Protein AF-A0A349B1B4-F1 (afdb_monomer)

Nearest PDB structures (foldseek):
  1zx9-assembly1_A-2  TM=7.210E-01  e=9.178E-01  Pseudomonas aeruginosa
  4k7z-assembly1_A-2  TM=6.954E-01  e=1.401E+00  Pseudomonas aeruginosa
  2y4y-assembly1_C-2  TM=3.069E-01  e=3.686E+00  Pseudomonas aeruginosa PAO1
  2yq2-assembly1_B  TM=2.414E-01  e=9.696E+00  Bovine viral diarrhea virus 1

Secondary structure (DSSP, 8-state):
-EE-BTBEEEEEETTEEEEEEEESSSSSSPPTTS-SSEE-EEEEEEETTEEEEEETTS-EEEEEE-S--SPP----

Foldseek 3Di:
DAAFAQFDAWDDDPLFIWGDDGAPPVRRGHDPPADPRHFAFDWADPDPFWIWTAGPSGDIDITGTDPDRDDDDDPD

Radius of gyration: 11.56 Å; Cα contacts (8 Å, |Δi|>4): 163; chains: 1; bounding box: 31×17×27 Å

Structure (mmCIF, N/CA/C/O backbone):
data_AF-A0A349B1B4-F1
#
_entry.id   AF-A0A349B1B4-F1
#
loop_
_atom_site.group_PDB
_atom_site.id
_atom_site.type_symbol
_atom_site.label_atom_id
_atom_site.label_alt_id
_atom_site.label_comp_id
_atom_site.label_asym_id
_atom_site.label_entity_id
_atom_site.label_seq_id
_atom_site.pdbx_PDB_ins_code
_atom_site.Cartn_x
_atom_site.Cartn_y
_atom_site.Cartn_z
_atom_site.occupancy
_atom_site.B_iso_or_equiv
_atom_site.auth_seq_id
_atom_site.auth_comp_id
_atom_site.auth_asym_id
_atom_site.auth_atom_id
_atom_site.pdbx_PDB_model_num
ATOM 1 N N . MET A 1 1 ? 0.144 -9.187 3.010 1.00 88.19 1 MET A N 1
ATOM 2 C CA . MET A 1 1 ? 1.348 -9.034 2.166 1.00 88.19 1 MET A CA 1
ATOM 3 C C . MET A 1 1 ? 1.044 -8.043 1.064 1.00 88.19 1 MET A C 1
ATOM 5 O O . MET A 1 1 ? -0.032 -8.137 0.482 1.00 88.19 1 MET A O 1
ATOM 9 N N . LEU A 1 2 ? 1.976 -7.139 0.786 1.00 93.00 2 LEU A N 1
ATOM 10 C CA . LEU A 1 2 ? 1.897 -6.147 -0.284 1.00 93.00 2 LEU A CA 1
ATOM 11 C C . LEU A 1 2 ? 2.986 -6.423 -1.325 1.00 93.00 2 LEU A C 1
ATOM 13 O O . LEU A 1 2 ? 4.073 -6.857 -0.960 1.00 93.00 2 LEU A O 1
ATOM 17 N N . TYR A 1 3 ? 2.704 -6.197 -2.609 1.00 91.12 3 TYR A N 1
ATOM 18 C CA . TYR A 1 3 ? 3.708 -6.315 -3.669 1.00 91.12 3 TYR A CA 1
ATOM 19 C C . TYR A 1 3 ? 4.547 -5.038 -3.748 1.00 91.12 3 TYR A C 1
ATOM 21 O O . TYR A 1 3 ? 3.996 -3.943 -3.829 1.00 91.12 3 TYR A O 1
ATOM 29 N N . THR A 1 4 ? 5.869 -5.186 -3.712 1.00 93.19 4 THR A N 1
ATOM 30 C CA . THR A 1 4 ? 6.816 -4.072 -3.543 1.00 93.19 4 THR A CA 1
ATOM 31 C C . THR A 1 4 ? 7.963 -4.084 -4.551 1.00 93.19 4 THR A C 1
ATOM 33 O O . THR A 1 4 ? 8.738 -3.134 -4.582 1.00 93.19 4 THR A O 1
ATOM 36 N N . HIS A 1 5 ? 8.080 -5.129 -5.381 1.00 86.62 5 HIS A N 1
ATOM 37 C CA . HIS A 1 5 ? 9.211 -5.378 -6.289 1.00 86.62 5 HIS A CA 1
ATOM 38 C C . HIS A 1 5 ? 9.684 -4.151 -7.075 1.00 86.62 5 HIS A C 1
ATOM 40 O O . HIS A 1 5 ? 10.886 -3.933 -7.175 1.00 86.62 5 HIS A O 1
ATOM 46 N N . CYS A 1 6 ? 8.754 -3.347 -7.598 1.00 87.50 6 CYS A N 1
A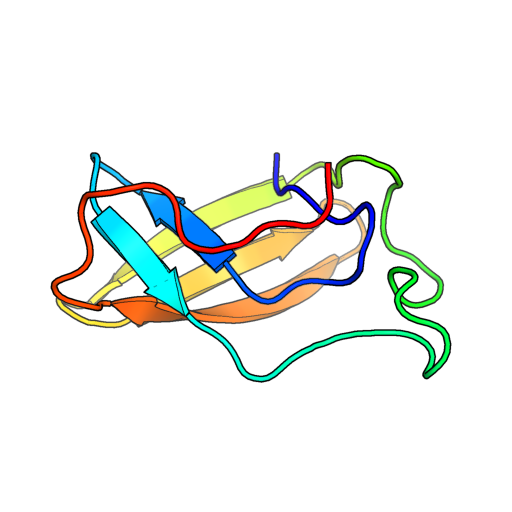TOM 47 C CA . CYS A 1 6 ? 9.086 -2.161 -8.382 1.00 87.50 6 CYS A CA 1
ATOM 48 C C . CYS A 1 6 ? 8.627 -0.863 -7.730 1.00 87.50 6 CYS A C 1
ATOM 50 O O . CYS A 1 6 ? 8.123 0.028 -8.412 1.00 87.50 6 CYS A O 1
ATOM 52 N N . GLY A 1 7 ? 8.739 -0.794 -6.408 1.00 90.44 7 GLY A N 1
ATOM 53 C CA . GLY A 1 7 ? 8.087 0.228 -5.608 1.00 90.44 7 GLY A CA 1
ATOM 54 C C . GLY A 1 7 ? 6.609 -0.085 -5.382 1.00 90.44 7 GLY A C 1
ATOM 55 O O . GLY A 1 7 ? 6.039 -1.022 -5.947 1.00 90.44 7 GLY A O 1
ATOM 56 N N . ILE A 1 8 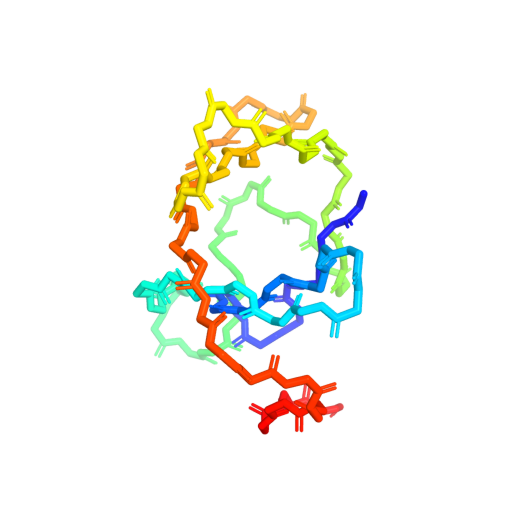? 5.992 0.722 -4.531 1.0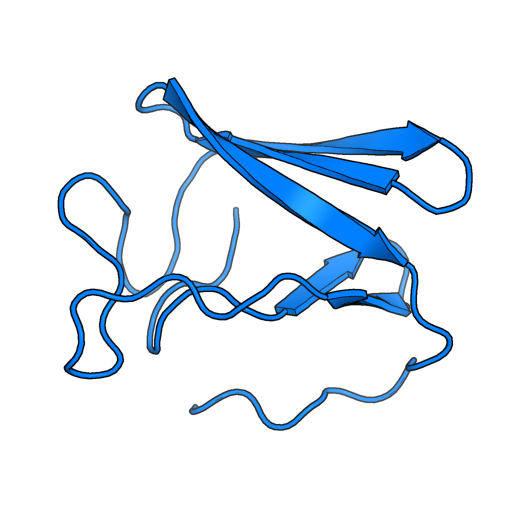0 94.19 8 ILE A N 1
ATOM 57 C CA . ILE A 1 8 ? 4.609 0.565 -4.100 1.00 94.19 8 ILE A CA 1
ATOM 58 C C . ILE A 1 8 ? 3.761 1.601 -4.825 1.00 94.19 8 ILE A C 1
ATOM 60 O O . ILE A 1 8 ? 4.078 2.787 -4.816 1.00 94.19 8 ILE A O 1
ATOM 64 N N . GLU A 1 9 ? 2.697 1.147 -5.475 1.00 95.00 9 GLU A N 1
ATOM 65 C CA . GLU A 1 9 ? 1.768 2.028 -6.196 1.00 95.00 9 GLU A CA 1
ATOM 66 C C . GLU A 1 9 ? 0.352 1.444 -6.228 1.00 95.00 9 GLU A C 1
ATOM 68 O O . GLU A 1 9 ? -0.632 2.172 -6.129 1.00 95.00 9 GLU A O 1
ATOM 73 N N . TRP A 1 10 ? 0.245 0.115 -6.306 1.00 94.81 10 TRP A N 1
ATOM 74 C CA . TRP A 1 10 ? -1.023 -0.580 -6.485 1.00 94.81 10 TRP A CA 1
ATOM 75 C C . TRP A 1 10 ? -1.207 -1.702 -5.466 1.00 94.81 10 TRP A C 1
ATOM 77 O O . TRP A 1 10 ? -0.303 -2.511 -5.253 1.00 94.81 10 TRP A O 1
ATOM 87 N N . ALA A 1 11 ? -2.402 -1.791 -4.885 1.00 95.19 11 ALA A N 1
ATOM 88 C CA . ALA A 1 11 ? -2.803 -2.876 -3.997 1.00 95.19 11 ALA A CA 1
ATOM 89 C C . ALA A 1 11 ? -4.157 -3.463 -4.437 1.00 95.19 11 ALA A C 1
ATOM 91 O O . ALA A 1 11 ? -5.134 -2.718 -4.540 1.00 95.19 11 ALA A O 1
ATOM 92 N N . PRO A 1 12 ? -4.259 -4.778 -4.699 1.00 94.31 12 PRO A N 1
ATOM 93 C CA . PRO A 1 12 ? -5.540 -5.405 -4.987 1.00 94.31 12 PRO A CA 1
ATOM 94 C C . PRO A 1 12 ? -6.300 -5.670 -3.678 1.00 94.31 12 PRO A C 1
ATOM 96 O O . PRO A 1 12 ? -5.824 -6.409 -2.817 1.00 94.31 12 PRO A O 1
ATOM 99 N N . ILE A 1 13 ? -7.498 -5.101 -3.542 1.00 94.06 13 ILE A N 1
ATOM 100 C CA . ILE A 1 13 ? -8.423 -5.347 -2.427 1.00 94.06 13 ILE A CA 1
ATOM 101 C C . ILE A 1 13 ? -9.790 -5.685 -3.021 1.00 94.06 13 ILE A C 1
ATOM 103 O O . ILE A 1 13 ? -10.356 -4.890 -3.771 1.00 94.06 13 ILE A O 1
ATOM 107 N N . ASP A 1 14 ? -10.313 -6.872 -2.706 1.00 91.88 14 ASP A N 1
ATOM 108 C CA . ASP A 1 14 ? -11.635 -7.347 -3.144 1.00 91.88 14 ASP A CA 1
ATOM 109 C C . ASP A 1 14 ? -11.897 -7.205 -4.659 1.00 91.88 14 ASP A C 1
ATOM 111 O O . ASP A 1 14 ? -12.993 -6.866 -5.102 1.00 91.88 14 ASP A O 1
ATOM 115 N N . GLY A 1 15 ? -10.870 -7.465 -5.476 1.00 92.31 15 GLY A N 1
ATOM 116 C CA . GLY A 1 15 ? -10.958 -7.406 -6.942 1.00 92.31 15 GLY A CA 1
ATOM 117 C C . GLY A 1 15 ? -10.916 -5.993 -7.536 1.00 92.31 15 GLY A C 1
ATOM 118 O O . GLY A 1 15 ? -11.061 -5.839 -8.746 1.00 92.31 15 GLY A O 1
ATOM 119 N N . VAL A 1 16 ? -10.697 -4.975 -6.705 1.00 95.19 16 VAL A N 1
ATOM 120 C CA . VAL A 1 16 ? -10.457 -3.589 -7.113 1.00 95.19 16 VAL A CA 1
ATOM 121 C C . VAL A 1 16 ? -9.000 -3.245 -6.840 1.00 95.19 16 VAL A C 1
ATOM 123 O O . VAL A 1 16 ? -8.437 -3.644 -5.821 1.00 95.19 16 VAL A O 1
ATOM 126 N N . TRP A 1 17 ? -8.382 -2.489 -7.738 1.00 95.38 17 TRP A N 1
ATOM 127 C CA . TRP A 1 17 ? -7.039 -1.965 -7.547 1.00 95.38 17 TRP A CA 1
ATOM 128 C C . TRP A 1 17 ? -7.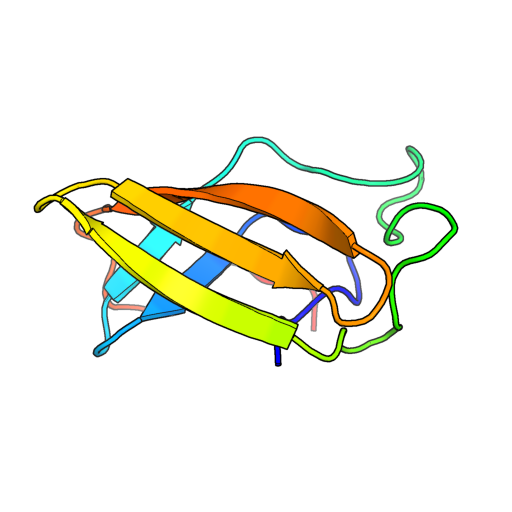089 -0.607 -6.874 1.00 95.38 17 TRP A C 1
ATOM 130 O O . TRP A 1 17 ? -7.768 0.313 -7.324 1.00 95.38 17 TRP A O 1
ATOM 140 N N . TRP A 1 18 ? -6.374 -0.491 -5.769 1.00 96.56 18 TRP A N 1
ATOM 141 C CA . TRP A 1 18 ? -6.266 0.728 -4.991 1.00 96.56 18 TRP A CA 1
ATOM 142 C C . TRP A 1 18 ? -4.909 1.359 -5.251 1.00 96.56 18 TRP A C 1
ATOM 144 O O . TRP A 1 18 ? -3.921 0.645 -5.421 1.00 96.56 18 TRP A O 1
ATOM 154 N N . HIS A 1 19 ? -4.883 2.685 -5.316 1.00 96.50 19 HIS A N 1
ATOM 155 C CA . HIS A 1 19 ? -3.742 3.460 -5.785 1.00 96.50 19 HIS A CA 1
ATOM 156 C C . HIS A 1 19 ? -3.146 4.317 -4.678 1.00 96.50 19 HIS A C 1
ATOM 158 O O . HIS A 1 19 ? -3.874 4.880 -3.864 1.00 96.50 19 HIS A O 1
ATOM 164 N N . THR A 1 20 ? -1.830 4.448 -4.688 1.00 96.19 20 THR A N 1
ATOM 165 C CA . THR A 1 20 ? -1.088 5.465 -3.945 1.00 96.19 20 THR A CA 1
ATOM 166 C C . THR A 1 20 ? -0.117 6.149 -4.895 1.00 96.19 20 THR A C 1
ATOM 168 O O . THR A 1 20 ? 0.295 5.560 -5.895 1.00 96.19 20 THR A O 1
ATOM 171 N N . ASP A 1 21 ? 0.316 7.361 -4.552 1.00 94.12 21 ASP A N 1
ATOM 172 C CA . ASP A 1 21 ? 1.518 7.923 -5.162 1.00 94.12 21 ASP A CA 1
ATOM 173 C C . ASP A 1 21 ? 2.680 6.933 -5.025 1.00 94.12 21 ASP A C 1
ATOM 175 O O . ASP A 1 21 ? 2.820 6.267 -3.994 1.00 94.12 21 ASP A O 1
ATOM 179 N N . ARG A 1 22 ? 3.502 6.837 -6.076 1.00 91.25 22 ARG A N 1
ATOM 180 C CA . ARG A 1 22 ? 4.638 5.913 -6.126 1.00 91.25 22 ARG A CA 1
ATOM 181 C C . ARG A 1 22 ? 5.539 6.115 -4.906 1.00 91.25 22 ARG A C 1
ATOM 183 O O . ARG A 1 22 ? 6.084 7.199 -4.705 1.00 91.25 22 ARG A O 1
ATOM 190 N N . VAL A 1 23 ? 5.766 5.033 -4.168 1.00 93.69 23 VAL A N 1
ATOM 191 C CA . VAL A 1 23 ? 6.752 4.956 -3.086 1.00 93.69 23 VAL A CA 1
ATOM 192 C C . VAL A 1 23 ? 7.903 4.058 -3.535 1.00 93.69 23 VAL A C 1
ATOM 194 O O . VAL A 1 23 ? 7.735 2.844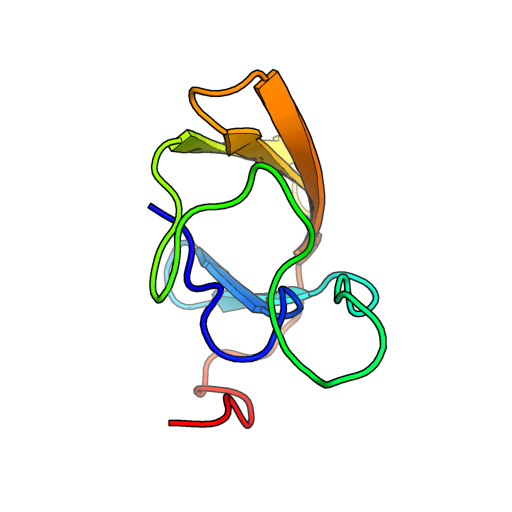 -3.671 1.00 93.69 23 VAL A O 1
ATOM 197 N N . ASP A 1 24 ? 9.068 4.652 -3.785 1.00 94.31 24 ASP A N 1
ATOM 198 C CA . ASP A 1 24 ? 10.290 3.956 -4.193 1.00 94.31 24 ASP A CA 1
ATOM 199 C C . ASP A 1 24 ? 11.564 4.672 -3.698 1.00 94.31 24 ASP A C 1
ATOM 201 O O . ASP A 1 24 ? 11.511 5.730 -3.067 1.00 94.31 24 ASP A O 1
ATOM 205 N N . ASP A 1 25 ? 12.721 4.061 -3.947 1.00 92.62 25 ASP A N 1
ATOM 206 C CA . ASP A 1 25 ? 14.054 4.607 -3.662 1.00 92.62 25 ASP A CA 1
ATOM 207 C C . ASP A 1 25 ? 14.614 5.505 -4.791 1.00 92.62 25 ASP A C 1
ATOM 209 O O . ASP A 1 25 ? 15.805 5.829 -4.804 1.00 92.62 25 ASP A O 1
ATOM 213 N N . GLY A 1 26 ? 13.782 5.881 -5.768 1.00 91.44 26 GLY A N 1
ATOM 214 C CA . GLY A 1 26 ? 14.179 6.591 -6.984 1.00 91.44 26 GLY A CA 1
ATOM 215 C C . GLY A 1 26 ? 14.739 5.708 -8.107 1.00 91.44 26 GLY A C 1
ATOM 216 O O . GLY A 1 26 ? 15.011 6.223 -9.192 1.00 91.44 26 GLY A O 1
ATOM 217 N N . ASN A 1 27 ? 14.894 4.396 -7.896 1.00 88.88 27 ASN A N 1
ATOM 218 C CA . ASN A 1 27 ? 15.352 3.432 -8.906 1.00 88.88 27 ASN A CA 1
ATOM 219 C C . ASN A 1 27 ? 14.306 2.349 -9.201 1.00 88.88 27 ASN A C 1
ATOM 221 O O . ASN A 1 27 ? 14.660 1.274 -9.687 1.00 88.88 27 ASN A O 1
ATOM 225 N N . ALA A 1 28 ?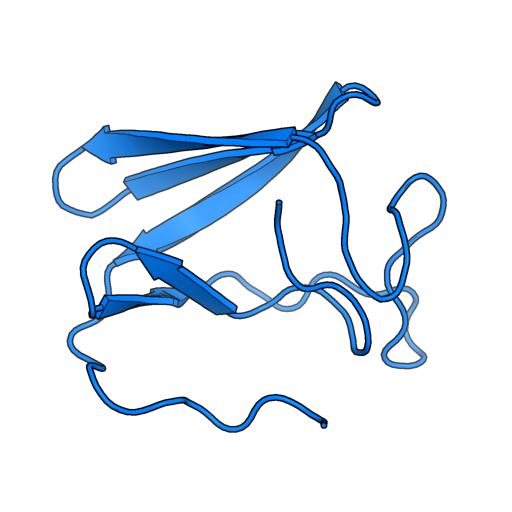 13.031 2.624 -8.906 1.00 87.81 28 ALA A N 1
ATOM 226 C CA . ALA A 1 28 ? 11.951 1.646 -8.965 1.00 87.81 28 ALA A CA 1
ATOM 227 C C . ALA A 1 28 ? 12.233 0.396 -8.110 1.00 87.81 28 ALA A C 1
ATOM 229 O O . ALA A 1 28 ? 11.888 -0.708 -8.514 1.00 87.81 28 ALA A O 1
ATOM 230 N N . ASN A 1 29 ? 12.842 0.563 -6.931 1.00 90.12 29 ASN A N 1
ATOM 231 C CA . ASN A 1 29 ? 12.893 -0.455 -5.881 1.00 90.12 29 ASN A CA 1
ATOM 232 C C . ASN A 1 29 ? 12.142 0.057 -4.649 1.00 90.12 29 ASN A C 1
ATOM 234 O O . ASN A 1 29 ? 12.016 1.271 -4.465 1.00 90.12 29 ASN A O 1
ATOM 238 N N . PRO A 1 30 ? 11.639 -0.830 -3.780 1.00 91.19 30 PRO A N 1
ATOM 239 C CA . PRO A 1 30 ? 11.038 -0.364 -2.546 1.00 91.19 30 PRO A CA 1
ATOM 240 C C . PRO A 1 30 ? 12.101 0.307 -1.653 1.00 91.19 30 PRO A C 1
ATOM 242 O O . PRO A 1 30 ? 13.267 -0.101 -1.689 1.00 91.19 30 PRO A O 1
ATOM 245 N N . PRO A 1 31 ? 11.733 1.327 -0.852 1.00 92.94 31 PRO A N 1
ATOM 246 C CA . PRO A 1 31 ? 12.673 1.982 0.055 1.00 92.94 31 PRO A CA 1
ATOM 247 C C . PRO A 1 31 ? 13.265 1.026 1.101 1.00 92.94 31 PRO A C 1
ATOM 249 O O . PRO A 1 31 ? 12.749 -0.066 1.346 1.00 92.94 31 PRO A O 1
ATOM 252 N N . GLU A 1 32 ? 14.318 1.468 1.792 1.00 92.31 32 GLU A N 1
ATOM 253 C CA . GLU A 1 32 ? 14.873 0.731 2.932 1.00 92.31 32 GLU A CA 1
ATOM 254 C C . GLU A 1 32 ? 13.794 0.439 3.994 1.00 92.31 32 GLU A C 1
ATOM 256 O O . GLU A 1 32 ? 12.965 1.292 4.312 1.00 92.31 32 GLU A O 1
ATOM 261 N N . GLY A 1 33 ? 13.811 -0.778 4.545 1.00 90.56 33 GLY A N 1
ATOM 262 C CA . GLY A 1 33 ? 12.868 -1.232 5.576 1.00 90.56 33 GLY A CA 1
ATOM 263 C C . GLY A 1 33 ? 11.644 -1.985 5.046 1.00 90.56 33 GLY A C 1
ATOM 264 O O . GLY A 1 33 ? 10.969 -2.649 5.831 1.00 90.56 33 GLY A O 1
ATOM 265 N N . TRP A 1 34 ? 11.400 -1.945 3.735 1.00 94.19 34 TRP A N 1
ATOM 266 C CA . TRP A 1 34 ? 10.385 -2.757 3.064 1.00 94.19 34 TRP A CA 1
ATOM 267 C C . TRP A 1 34 ? 10.940 -4.121 2.642 1.00 94.19 34 TRP A C 1
ATOM 269 O O . TRP A 1 34 ? 12.093 -4.246 2.222 1.00 94.19 34 TRP A O 1
ATOM 279 N N . GLY A 1 35 ? 10.102 -5.154 2.686 1.00 92.50 35 GLY A N 1
ATOM 280 C CA . GLY A 1 35 ? 10.384 -6.428 2.032 1.00 92.50 35 GLY A CA 1
ATOM 281 C C . GLY A 1 35 ? 10.431 -6.308 0.502 1.00 92.50 35 GLY A C 1
ATOM 282 O O . GLY A 1 35 ? 9.860 -5.391 -0.086 1.00 92.50 35 GLY A O 1
ATOM 283 N N . THR A 1 36 ? 11.106 -7.254 -0.159 1.00 89.56 36 THR A N 1
ATOM 284 C CA . THR A 1 36 ? 11.163 -7.379 -1.626 1.00 89.56 36 THR A CA 1
ATOM 285 C C . THR A 1 36 ? 11.211 -8.861 -2.030 1.00 89.56 36 THR A C 1
ATOM 287 O O . THR A 1 36 ? 11.944 -9.630 -1.400 1.00 89.56 36 THR A O 1
ATOM 290 N N . PRO A 1 37 ? 10.422 -9.327 -3.022 1.00 92.56 37 PRO A N 1
ATOM 291 C CA . PRO A 1 37 ? 9.472 -8.576 -3.858 1.00 92.56 37 PRO A CA 1
ATOM 292 C C . PRO A 1 37 ? 8.109 -8.316 -3.191 1.00 92.56 37 PRO A C 1
ATOM 294 O O . PRO A 1 37 ? 7.218 -7.738 -3.816 1.00 92.56 37 PRO A O 1
ATOM 297 N N . PHE A 1 38 ? 7.937 -8.766 -1.947 1.00 93.50 38 PHE A N 1
ATOM 298 C CA . PHE A 1 38 ? 6.746 -8.533 -1.142 1.00 93.50 38 PHE A CA 1
ATOM 299 C C . PHE A 1 38 ? 7.137 -8.064 0.252 1.00 93.50 38 PHE A C 1
ATOM 301 O O . PHE A 1 38 ? 8.152 -8.504 0.795 1.00 93.50 38 PHE A O 1
ATOM 308 N N . ASP A 1 39 ? 6.278 -7.250 0.847 1.00 96.06 39 ASP A N 1
ATOM 309 C CA . ASP A 1 39 ? 6.349 -6.863 2.248 1.00 96.06 39 ASP A CA 1
ATOM 310 C C . ASP A 1 39 ? 5.248 -7.559 3.064 1.00 96.06 39 ASP A C 1
ATOM 312 O O . ASP A 1 39 ? 4.142 -7.818 2.566 1.00 96.06 39 ASP A O 1
ATOM 316 N N . ALA A 1 40 ? 5.570 -7.916 4.307 1.00 96.38 40 ALA A N 1
ATOM 317 C CA . ALA A 1 40 ? 4.646 -8.551 5.239 1.00 96.38 40 ALA A CA 1
ATOM 318 C C . ALA A 1 40 ? 3.987 -7.494 6.133 1.00 96.38 40 ALA A C 1
ATOM 320 O O . ALA A 1 40 ? 4.644 -6.578 6.617 1.00 96.38 40 ALA A O 1
ATOM 321 N N . GLY A 1 41 ? 2.675 -7.618 6.315 1.00 95.44 41 GLY A N 1
ATOM 322 C CA . GLY A 1 41 ? 1.869 -6.615 6.992 1.00 95.44 41 GLY A CA 1
ATOM 323 C C . GLY A 1 41 ? 0.381 -6.788 6.720 1.00 95.44 41 GLY A C 1
ATOM 324 O O . GLY A 1 41 ? -0.049 -7.722 6.019 1.00 95.44 41 GLY A O 1
ATOM 325 N N . THR A 1 42 ? -0.398 -5.858 7.263 1.00 96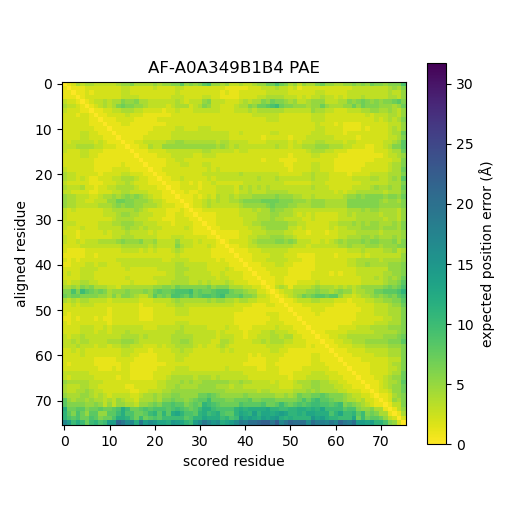.12 42 THR A N 1
ATOM 326 C CA . THR A 1 42 ? -1.863 -5.846 7.223 1.00 96.12 42 THR A CA 1
ATOM 327 C C . THR A 1 42 ? -2.363 -4.715 6.338 1.00 96.12 42 THR A C 1
ATOM 329 O O . THR A 1 42 ? -1.887 -3.594 6.439 1.00 96.12 42 THR A O 1
ATOM 332 N N . LEU A 1 43 ? -3.346 -5.009 5.488 1.00 95.12 43 LEU A N 1
ATOM 333 C CA . LEU A 1 43 ? -4.052 -4.020 4.678 1.00 95.12 43 LEU A CA 1
ATOM 334 C C . LEU A 1 43 ? -5.491 -3.931 5.184 1.00 95.12 43 LEU A C 1
ATOM 336 O O . LEU A 1 43 ? -6.208 -4.932 5.153 1.00 95.12 43 LEU A O 1
ATOM 340 N N . ALA A 1 44 ? -5.893 -2.763 5.678 1.00 95.69 44 ALA A N 1
ATOM 341 C CA . ALA A 1 44 ? -7.204 -2.536 6.273 1.00 95.69 44 ALA A CA 1
ATOM 342 C C . ALA A 1 44 ? -7.955 -1.426 5.531 1.00 95.69 44 ALA A C 1
ATOM 344 O O . ALA A 1 44 ? -7.416 -0.346 5.310 1.00 95.69 44 ALA A O 1
ATOM 345 N N . VAL A 1 45 ? -9.212 -1.683 5.166 1.00 96.31 45 VAL A N 1
ATOM 346 C CA . VAL A 1 45 ? -10.114 -0.670 4.603 1.00 96.31 45 VAL A CA 1
ATOM 347 C C . VAL A 1 45 ? -10.753 0.092 5.761 1.00 96.31 45 VAL A C 1
ATOM 349 O O . VAL A 1 45 ? -11.482 -0.495 6.558 1.00 96.31 45 VAL A O 1
ATOM 352 N N . GLU A 1 46 ? -10.466 1.387 5.873 1.00 92.75 46 GLU A N 1
ATOM 353 C CA . GLU A 1 46 ? -10.981 2.232 6.960 1.00 92.75 46 GLU A CA 1
ATOM 354 C C . GLU A 1 46 ? -12.254 2.995 6.573 1.00 92.75 46 GLU A C 1
ATOM 356 O O . GLU A 1 46 ? -13.060 3.340 7.437 1.00 92.75 46 GLU A O 1
ATOM 361 N N . ALA A 1 47 ? -12.428 3.273 5.281 1.00 90.88 47 ALA A N 1
ATOM 362 C CA . ALA A 1 47 ? -13.576 3.974 4.716 1.00 90.88 47 ALA A CA 1
ATOM 363 C C . ALA A 1 47 ? -13.844 3.486 3.285 1.00 90.88 47 ALA A C 1
ATOM 365 O O . ALA A 1 47 ? -13.030 2.766 2.708 1.00 90.88 47 ALA A O 1
ATOM 366 N N . ASP A 1 48 ? -14.957 3.922 2.690 1.00 90.56 48 ASP A N 1
ATOM 367 C CA . ASP A 1 48 ? -15.381 3.491 1.348 1.00 90.56 48 ASP A CA 1
ATOM 368 C C . ASP A 1 48 ? -14.312 3.712 0.262 1.00 90.56 48 ASP A C 1
ATOM 370 O O . ASP A 1 48 ? -14.269 2.970 -0.720 1.00 90.56 48 ASP A O 1
ATOM 374 N N . ASP A 1 49 ? -13.441 4.711 0.427 1.00 95.50 49 ASP A N 1
ATOM 375 C CA . ASP A 1 49 ? -12.408 5.077 -0.539 1.00 95.50 49 ASP A CA 1
ATOM 376 C C . ASP A 1 49 ? -10.982 5.109 0.027 1.00 95.50 49 ASP A C 1
ATOM 378 O O . ASP A 1 49 ? -10.070 5.545 -0.684 1.00 95.50 49 ASP A O 1
ATOM 382 N N . ARG A 1 50 ? -10.775 4.647 1.269 1.00 97.31 50 ARG A N 1
ATOM 383 C CA . ARG A 1 50 ? -9.473 4.699 1.950 1.00 97.31 50 ARG A CA 1
ATOM 384 C C . ARG A 1 50 ? -9.084 3.386 2.623 1.00 97.31 50 ARG A C 1
ATOM 386 O O . ARG A 1 50 ? -9.839 2.843 3.431 1.00 97.31 50 ARG A O 1
ATOM 393 N N . ALA A 1 51 ? -7.883 2.913 2.311 1.00 97.69 51 ALA A N 1
ATOM 394 C CA . ALA A 1 51 ? -7.273 1.748 2.933 1.00 97.69 51 ALA A CA 1
ATOM 395 C C . ALA A 1 51 ? -5.858 2.081 3.401 1.00 97.69 51 ALA A C 1
ATOM 397 O O . ALA A 1 51 ? -5.140 2.802 2.719 1.00 97.69 51 ALA A O 1
ATOM 398 N N . THR A 1 52 ? -5.447 1.529 4.534 1.00 97.50 52 THR A N 1
ATOM 399 C CA . THR A 1 52 ? -4.101 1.708 5.083 1.00 97.50 52 THR A CA 1
ATOM 400 C C . THR A 1 52 ? -3.403 0.361 5.120 1.00 97.50 52 THR A C 1
ATOM 402 O O . THR A 1 52 ? -3.941 -0.624 5.631 1.00 97.50 52 THR A O 1
ATOM 405 N N . TYR A 1 53 ? -2.204 0.315 4.553 1.00 97.19 53 TYR A N 1
ATOM 406 C CA . TYR A 1 53 ? -1.260 -0.765 4.766 1.00 97.19 53 TYR A CA 1
ATOM 407 C C . TYR A 1 53 ? -0.355 -0.425 5.944 1.00 97.19 53 TYR A C 1
ATOM 409 O O . TYR A 1 53 ? 0.230 0.654 5.955 1.00 97.19 53 TYR A O 1
ATOM 417 N N . THR A 1 54 ? -0.183 -1.366 6.866 1.00 97.06 54 THR A N 1
ATOM 418 C CA . THR A 1 54 ? 0.794 -1.297 7.955 1.00 97.06 54 THR A CA 1
ATOM 419 C C . THR A 1 54 ? 1.711 -2.514 7.858 1.00 97.06 54 THR A C 1
ATOM 421 O O . THR A 1 54 ? 1.261 -3.654 8.011 1.00 97.06 54 THR A O 1
ATOM 424 N N . SER A 1 55 ? 2.992 -2.272 7.586 1.00 95.81 55 SER A N 1
ATOM 425 C CA . SER A 1 55 ? 4.050 -3.284 7.571 1.00 95.81 55 SER A CA 1
ATOM 426 C C . SER A 1 55 ? 4.314 -3.824 8.977 1.00 95.81 55 SER A C 1
ATOM 428 O O . SER A 1 55 ? 4.182 -3.100 9.966 1.00 95.81 55 SER A O 1
ATOM 430 N N . AS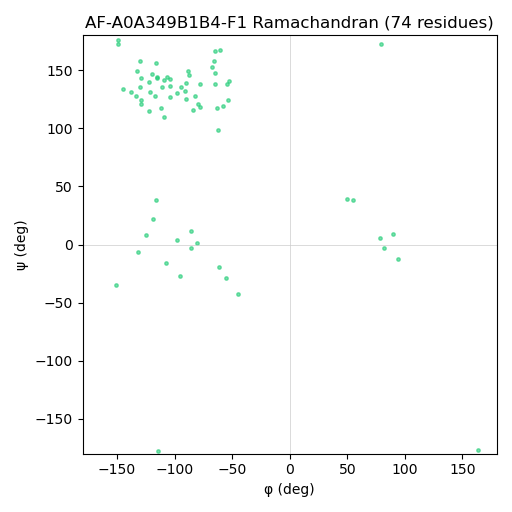P A 1 56 ? 4.792 -5.063 9.074 1.00 94.94 56 ASP A N 1
ATOM 431 C CA . ASP A 1 56 ? 5.269 -5.650 10.331 1.00 94.94 56 ASP A CA 1
ATOM 432 C C . ASP A 1 56 ? 6.473 -4.880 10.917 1.00 94.94 56 ASP A C 1
ATOM 434 O O . ASP A 1 56 ? 6.753 -4.972 12.114 1.00 94.94 56 ASP A O 1
ATOM 438 N N . THR A 1 57 ? 7.175 -4.089 10.095 1.00 92.19 57 THR A N 1
ATOM 439 C CA . THR A 1 57 ? 8.256 -3.184 10.528 1.00 92.19 57 THR A CA 1
ATOM 440 C C . THR A 1 57 ? 7.755 -1.812 10.996 1.00 92.19 57 THR A C 1
ATOM 442 O O . THR A 1 57 ? 8.553 -0.999 11.464 1.00 92.19 57 THR A O 1
ATOM 445 N N . GLY A 1 58 ? 6.444 -1.553 10.917 1.00 92.75 58 GLY A N 1
ATOM 446 C CA . GLY A 1 58 ? 5.805 -0.306 11.349 1.00 92.75 58 GLY A CA 1
ATOM 447 C C . GLY A 1 58 ? 5.709 0.785 10.279 1.00 92.75 58 GLY A C 1
ATOM 448 O O . GLY A 1 58 ? 5.362 1.916 10.608 1.00 92.75 58 GLY A O 1
ATOM 449 N N . ILE A 1 59 ? 6.021 0.479 9.016 1.00 95.00 59 ILE A N 1
ATOM 450 C CA . ILE A 1 59 ? 5.847 1.412 7.893 1.00 95.00 59 ILE A CA 1
ATOM 451 C C . ILE A 1 59 ? 4.375 1.457 7.474 1.00 95.00 59 ILE A C 1
ATOM 453 O O . ILE A 1 59 ? 3.736 0.410 7.374 1.00 95.00 59 ILE A O 1
ATOM 457 N N . GLU A 1 60 ? 3.852 2.647 7.178 1.00 96.06 60 GLU A N 1
ATOM 458 C CA . GLU A 1 60 ? 2.460 2.837 6.764 1.00 96.06 60 GLU A CA 1
ATOM 459 C C . GLU A 1 60 ? 2.342 3.505 5.393 1.00 96.06 60 GLU A C 1
ATOM 461 O O . GLU A 1 60 ? 3.090 4.432 5.077 1.00 96.06 60 GLU A O 1
ATOM 466 N N . VAL A 1 61 ? 1.384 3.039 4.585 1.00 96.62 61 VAL A N 1
ATOM 467 C CA . VAL A 1 61 ? 1.018 3.634 3.289 1.00 96.62 61 VAL A CA 1
ATOM 468 C C . VAL A 1 61 ? -0.498 3.647 3.142 1.00 96.62 61 VAL A C 1
ATOM 470 O O . VAL A 1 61 ? -1.160 2.630 3.345 1.00 96.62 61 VAL A O 1
ATOM 473 N N . GLU A 1 62 ? -1.044 4.800 2.765 1.00 97.62 62 GLU A N 1
ATOM 474 C CA . GLU A 1 62 ? -2.461 4.963 2.446 1.00 97.62 62 GLU A CA 1
ATOM 475 C C . GLU A 1 62 ? -2.702 4.700 0.957 1.00 97.62 62 GLU A C 1
ATOM 477 O O . GLU A 1 62 ? -1.953 5.164 0.105 1.00 97.62 62 GLU A O 1
ATOM 482 N N . PHE A 1 63 ? -3.789 4.005 0.645 1.00 97.69 63 PHE A N 1
ATOM 483 C CA . PHE A 1 63 ? -4.282 3.783 -0.702 1.00 97.69 63 PHE A CA 1
ATOM 484 C C . PHE A 1 63 ? -5.689 4.356 -0.862 1.00 97.69 63 PHE A C 1
ATOM 486 O O . PHE A 1 63 ? -6.529 4.285 0.041 1.00 97.69 63 PHE A O 1
ATOM 493 N N . ARG A 1 64 ? -5.972 4.849 -2.066 1.00 97.69 64 ARG A N 1
ATOM 494 C CA . ARG A 1 64 ? -7.284 5.324 -2.497 1.00 97.69 64 ARG A CA 1
ATOM 495 C C . ARG A 1 64 ? -7.951 4.321 -3.417 1.00 97.69 64 ARG A C 1
ATOM 497 O O . ARG A 1 64 ? -7.324 3.763 -4.319 1.00 97.69 64 ARG A O 1
ATOM 504 N N . ARG A 1 65 ? -9.244 4.093 -3.194 1.00 96.69 65 ARG A N 1
ATOM 505 C CA . ARG A 1 65 ? -10.040 3.203 -4.042 1.00 96.69 65 ARG A CA 1
ATOM 506 C C . ARG A 1 65 ? -10.141 3.778 -5.448 1.00 96.69 65 ARG A C 1
ATOM 508 O O . ARG A 1 65 ? -10.394 4.969 -5.616 1.00 96.69 65 ARG A O 1
ATOM 515 N N . THR A 1 66 ? -10.007 2.918 -6.450 1.00 95.62 66 THR A N 1
ATOM 516 C CA . THR A 1 66 ? -10.288 3.271 -7.846 1.00 95.62 66 THR A CA 1
ATOM 517 C C . THR A 1 66 ? -11.485 2.475 -8.375 1.00 95.62 66 THR A C 1
ATOM 519 O O . THR A 1 66 ? -12.111 1.706 -7.644 1.00 95.62 66 THR A O 1
ATOM 522 N N . GLU A 1 67 ? -11.818 2.656 -9.651 1.00 95.69 67 GLU A N 1
ATOM 523 C CA . GLU A 1 67 ? -12.790 1.822 -10.372 1.00 95.69 67 GLU A CA 1
ATOM 524 C C . GLU A 1 67 ? -12.108 0.725 -11.215 1.00 95.69 67 GLU A C 1
ATOM 526 O O . GLU A 1 67 ? -12.771 -0.009 -11.945 1.00 95.69 67 GLU A O 1
ATOM 531 N N . ILE A 1 68 ? -10.778 0.604 -11.129 1.00 94.00 68 ILE A N 1
ATOM 5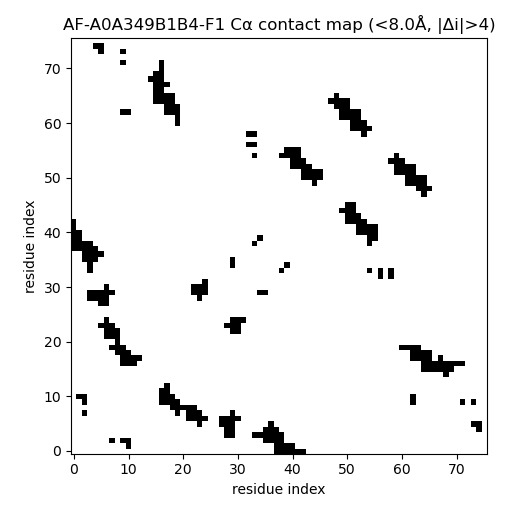32 C CA . ILE A 1 68 ? -9.977 -0.330 -11.921 1.00 94.00 68 ILE A CA 1
ATOM 533 C C . ILE A 1 68 ? -10.105 -1.734 -11.327 1.00 94.00 68 ILE A C 1
ATOM 535 O O . ILE A 1 68 ? -9.697 -1.985 -10.194 1.00 94.00 68 ILE A O 1
ATOM 539 N N . THR A 1 69 ? -10.637 -2.668 -12.110 1.00 94.25 69 THR A N 1
ATOM 540 C CA . THR A 1 69 ? -10.765 -4.088 -11.730 1.00 94.25 69 THR A CA 1
ATOM 541 C C . THR A 1 69 ? -9.795 -5.000 -12.480 1.00 94.25 69 THR A C 1
ATOM 543 O O . THR A 1 69 ? -9.570 -6.140 -12.085 1.00 94.25 69 THR A O 1
ATOM 546 N N . GLU A 1 70 ? -9.209 -4.516 -13.574 1.00 91.38 70 GLU A N 1
ATOM 547 C CA . GLU A 1 70 ? -8.154 -5.215 -14.311 1.00 91.38 70 GLU A CA 1
ATOM 548 C C . GLU A 1 70 ? -6.786 -4.861 -13.727 1.00 91.38 70 GLU A C 1
ATOM 550 O O . GLU A 1 70 ? -6.606 -3.761 -13.215 1.00 91.38 70 GLU A O 1
ATOM 555 N N . ALA A 1 71 ? -5.819 -5.781 -13.782 1.00 84.50 71 ALA A N 1
ATOM 556 C CA . ALA A 1 71 ? -4.483 -5.501 -13.264 1.00 84.50 71 ALA A CA 1
ATOM 557 C C . ALA A 1 71 ? -3.879 -4.271 -13.965 1.00 84.50 71 ALA A C 1
ATOM 559 O O . ALA A 1 71 ? -3.716 -4.304 -15.190 1.00 84.50 71 ALA A O 1
ATOM 560 N N . PRO A 1 72 ? -3.547 -3.193 -13.226 1.00 83.00 72 PRO A N 1
ATOM 561 C CA . PRO A 1 72 ? -2.798 -2.086 -13.784 1.00 83.00 72 PRO A CA 1
ATOM 562 C C . PRO A 1 72 ? -1.410 -2.592 -14.166 1.00 83.00 72 PRO A C 1
ATOM 564 O O . PRO A 1 72 ? -0.992 -3.683 -13.769 1.00 83.00 72 PRO A O 1
ATOM 567 N N . PHE A 1 73 ? -0.680 -1.798 -14.944 1.00 76.25 73 PHE A N 1
ATOM 568 C CA . PHE A 1 73 ? 0.698 -2.130 -15.267 1.00 76.25 73 PHE A CA 1
ATOM 569 C C . PHE A 1 73 ? 1.532 -2.168 -13.978 1.00 76.25 73 PHE A C 1
ATOM 571 O O . PHE A 1 73 ? 1.960 -1.138 -13.461 1.00 76.25 73 PHE A O 1
ATOM 578 N N . THR A 1 74 ? 1.746 -3.370 -13.456 1.00 67.50 74 THR A N 1
ATOM 579 C CA . THR A 1 74 ? 2.743 -3.670 -12.441 1.00 67.50 74 THR A CA 1
ATOM 580 C C . THR A 1 74 ? 3.954 -4.238 -13.164 1.00 67.50 74 THR A C 1
ATOM 582 O O . THR A 1 74 ? 3.836 -5.103 -14.032 1.00 67.50 74 THR A O 1
ATOM 585 N N . CYS A 1 75 ? 5.136 -3.711 -12.864 1.00 71.19 75 CYS A N 1
ATOM 586 C CA . CYS A 1 75 ? 6.370 -4.274 -13.393 1.00 71.19 75 CYS A CA 1
ATOM 587 C C . CYS A 1 75 ? 6.517 -5.701 -12.839 1.00 71.19 75 CYS A C 1
ATOM 589 O O . CYS A 1 75 ? 6.562 -5.867 -11.620 1.00 71.19 75 CYS A O 1
ATOM 591 N N . VAL A 1 76 ? 6.523 -6.699 -13.728 1.00 61.09 76 VAL A N 1
ATOM 592 C CA . VAL A 1 76 ? 6.559 -8.137 -13.399 1.00 61.09 76 VAL A CA 1
ATOM 593 C C . VAL A 1 76 ? 7.967 -8.675 -13.200 1.00 61.09 76 VAL A C 1
ATOM 595 O O . VAL A 1 76 ? 8.893 -8.178 -13.880 1.00 61.09 76 VAL A O 1
#

pLDDT: mean 92.24, std 6.4, range [61.09, 97.69]

Sequence (76 aa):
MLYTHCGIEWAPIDGVWWHTDRVDDGNANPPEGWGTPFDAGTLAVEADDRATYTSDTGIEVEFRRTEITEAPFTCV

Mean predicted aligned error: 3.29 Å

Solvent-accessible surface area (backbone atoms only — not comparable to full-atom values): 4388 Å² total; per-residue (Å²): 99,46,64,16,55,51,17,35,38,64,45,82,53,97,68,28,37,21,41,36,78,78,44,46,64,84,74,49,30,44,40,94,87,58,40,75,56,45,25,60,42,50,77,44,77,81,51,99,50,37,30,41,35,40,34,78,82,71,52,74,49,68,27,35,61,54,90,43,61,65,86,69,96,65,82,128